Protein AF-A0A8T1QL41-F1 (afdb_monomer_lite)

Radius of gyration: 25.22 Å; chains: 1; bounding box: 54×26×66 Å

Secondary structure (DSSP, 8-state):
-----------TTTSTTS-SSHHHHHHS-SS--TTS-SS-HHHHHHHHHHHHHHHHHHHHHHHT-

Structure (mmCIF, N/CA/C/O backbone):
data_AF-A0A8T1QL41-F1
#
_entry.id   AF-A0A8T1QL41-F1
#
loop_
_atom_site.group_PDB
_atom_site.id
_atom_site.type_symbol
_atom_site.label_atom_id
_atom_site.label_alt_id
_atom_site.label_comp_id
_atom_site.label_asym_id
_atom_site.label_entity_id
_atom_site.label_seq_id
_atom_site.pdbx_PDB_ins_code
_atom_site.Cartn_x
_atom_site.Cartn_y
_atom_site.Cartn_z
_atom_site.occupancy
_atom_site.B_iso_or_equiv
_atom_site.auth_seq_id
_atom_site.auth_comp_id
_atom_site.auth_asym_id
_atom_site.auth_atom_id
_atom_site.pdbx_PDB_model_num
ATOM 1 N N . MET A 1 1 ? 38.868 12.728 -28.685 1.00 48.25 1 MET A N 1
ATOM 2 C CA . MET A 1 1 ? 37.942 13.833 -29.002 1.00 48.25 1 MET A CA 1
ATOM 3 C C . MET A 1 1 ? 36.701 13.174 -29.560 1.00 48.25 1 MET A C 1
ATOM 5 O O . MET A 1 1 ? 36.819 12.513 -30.579 1.00 48.25 1 MET A O 1
ATOM 9 N N . GLY A 1 2 ? 35.595 13.186 -28.814 1.00 53.31 2 GLY A N 1
ATOM 10 C CA . GLY A 1 2 ? 34.347 12.586 -29.284 1.00 53.31 2 GLY A CA 1
ATOM 11 C C . GLY A 1 2 ? 33.773 13.444 -30.403 1.00 53.31 2 GLY A C 1
ATOM 12 O O . GLY A 1 2 ? 33.654 14.656 -30.232 1.00 53.31 2 GLY A O 1
ATOM 13 N N . GLU A 1 3 ? 33.476 12.833 -31.544 1.00 54.94 3 GLU A N 1
ATOM 14 C CA . GLU A 1 3 ? 32.740 13.493 -32.614 1.00 54.94 3 GLU A CA 1
ATOM 15 C C . GLU A 1 3 ? 31.298 13.704 -32.146 1.00 54.94 3 GLU A C 1
ATOM 17 O O . GLU A 1 3 ? 30.528 12.759 -31.969 1.00 54.94 3 GLU A O 1
ATOM 22 N N . VAL A 1 4 ? 30.953 14.964 -31.889 1.00 61.59 4 VAL A N 1
ATOM 23 C CA . VAL A 1 4 ? 29.568 15.410 -31.752 1.00 61.59 4 VAL A CA 1
ATOM 24 C C . VAL A 1 4 ? 28.946 15.396 -33.145 1.00 61.59 4 VAL A C 1
ATOM 26 O O . VAL A 1 4 ? 29.208 16.277 -33.961 1.00 61.59 4 VAL A O 1
ATOM 29 N N . LEU A 1 5 ? 28.165 14.353 -33.429 1.00 65.62 5 LEU A N 1
ATOM 30 C CA . LEU A 1 5 ? 27.330 14.290 -34.626 1.00 65.62 5 LEU A CA 1
ATOM 31 C C . LEU A 1 5 ? 26.308 15.441 -34.596 1.00 65.62 5 LEU A C 1
ATOM 33 O O . LEU A 1 5 ? 25.721 15.697 -33.539 1.00 65.62 5 LEU A O 1
ATOM 37 N N . PRO A 1 6 ? 26.081 16.131 -35.727 1.00 53.03 6 PRO A N 1
ATOM 38 C CA . PRO A 1 6 ? 25.057 17.156 -35.812 1.00 53.03 6 PRO A CA 1
ATOM 39 C C . PRO A 1 6 ? 23.693 16.474 -35.690 1.00 53.03 6 PRO A C 1
ATOM 41 O O . PRO A 1 6 ? 23.403 15.507 -36.397 1.00 53.03 6 PRO A O 1
ATOM 44 N N . VAL A 1 7 ? 22.869 16.955 -34.761 1.00 57.75 7 VAL A N 1
ATOM 45 C CA . VAL A 1 7 ? 21.469 16.540 -34.650 1.00 57.75 7 VAL A CA 1
ATOM 46 C C . VAL A 1 7 ? 20.726 17.188 -35.817 1.00 57.75 7 VAL A C 1
ATOM 48 O O . VAL A 1 7 ? 20.254 18.318 -35.720 1.00 57.75 7 VAL A O 1
ATOM 51 N N . GLU A 1 8 ? 20.711 16.492 -36.954 1.00 52.00 8 GLU A N 1
ATOM 52 C CA . GLU A 1 8 ? 19.855 16.816 -38.091 1.00 52.00 8 GLU A CA 1
ATOM 53 C C . GLU A 1 8 ? 18.404 16.649 -37.629 1.00 52.00 8 GLU A C 1
ATOM 55 O O . GLU A 1 8 ? 18.013 15.577 -37.159 1.00 52.00 8 GLU A O 1
ATOM 60 N N . GLY A 1 9 ? 17.629 17.731 -37.713 1.00 54.56 9 GLY A N 1
ATOM 61 C CA . GLY A 1 9 ? 16.218 17.765 -37.351 1.00 54.56 9 GLY A CA 1
ATOM 62 C C . GLY A 1 9 ? 15.416 16.794 -38.208 1.00 54.56 9 GLY A C 1
ATOM 63 O O . GLY A 1 9 ? 14.977 17.135 -39.302 1.00 54.56 9 GLY A O 1
ATOM 64 N N . LYS A 1 10 ? 15.239 15.581 -37.696 1.00 43.03 10 LYS A N 1
ATOM 65 C CA . LYS A 1 10 ? 14.309 14.579 -38.199 1.00 43.03 10 LYS A CA 1
ATOM 66 C C . LYS A 1 10 ? 13.103 14.581 -37.256 1.00 43.03 10 LYS A C 1
ATOM 68 O O . LYS A 1 1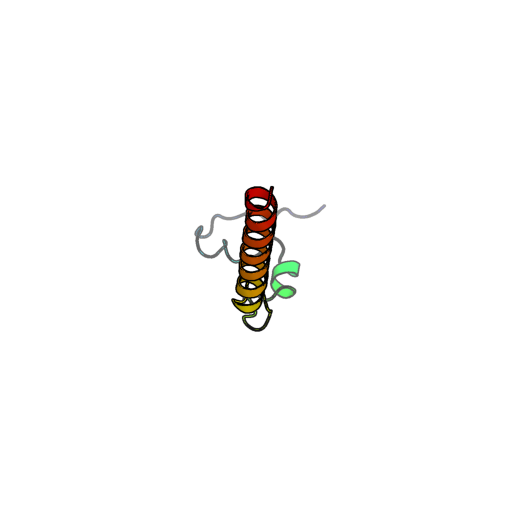0 ? 13.248 14.760 -36.049 1.00 43.03 10 LYS A O 1
ATOM 73 N N . ASP A 1 11 ? 11.927 14.528 -37.862 1.00 45.91 11 ASP A N 1
ATOM 74 C CA . ASP A 1 11 ? 10.621 14.907 -37.328 1.00 45.91 11 ASP A CA 1
ATOM 75 C C . ASP A 1 11 ? 10.421 14.590 -35.836 1.00 45.91 11 ASP A C 1
ATOM 77 O O . ASP A 1 11 ? 10.587 13.458 -35.383 1.00 45.91 11 ASP A O 1
ATOM 81 N N . THR A 1 12 ? 10.043 15.620 -35.074 1.00 51.88 12 THR A N 1
ATOM 82 C CA . THR A 1 12 ? 9.992 15.701 -33.598 1.00 51.88 12 THR A CA 1
ATOM 83 C C . THR A 1 12 ? 8.917 14.810 -32.948 1.00 51.88 12 THR A C 1
ATOM 85 O O . THR A 1 12 ? 8.384 15.147 -31.903 1.00 51.88 12 THR A O 1
ATOM 88 N N . SER A 1 13 ? 8.549 13.693 -33.575 1.00 53.12 13 SER A N 1
ATOM 89 C CA . SER A 1 13 ? 7.547 12.746 -33.066 1.00 53.12 13 SER A CA 1
ATOM 90 C C . SER A 1 13 ? 8.016 11.288 -33.042 1.00 53.12 13 SER A C 1
ATOM 92 O O . SER A 1 13 ? 7.460 10.515 -32.273 1.00 53.12 13 SER A O 1
ATOM 94 N N . GLU A 1 14 ? 9.060 10.910 -33.795 1.00 55.59 14 GLU A N 1
ATOM 95 C CA . GLU A 1 14 ? 9.646 9.553 -33.725 1.00 55.59 14 GLU A CA 1
ATOM 96 C C . GLU A 1 14 ? 10.827 9.454 -32.737 1.00 55.59 14 GLU A C 1
ATOM 98 O O . GLU A 1 14 ? 11.166 8.362 -32.294 1.00 55.59 14 GLU A O 1
ATOM 103 N N . PHE A 1 15 ? 11.434 10.583 -32.349 1.00 54.84 15 PHE A N 1
ATOM 104 C CA . PHE A 1 15 ? 12.582 10.618 -31.426 1.00 54.84 15 PHE A CA 1
ATOM 105 C C . PHE A 1 15 ? 12.216 10.653 -29.944 1.00 54.84 15 PHE A C 1
ATOM 107 O O . PHE A 1 15 ? 13.085 10.406 -29.114 1.00 54.84 15 PHE A O 1
ATOM 114 N N . ASP A 1 16 ? 10.970 10.975 -29.591 1.00 61.66 16 ASP A N 1
ATOM 115 C CA . ASP A 1 16 ? 10.584 11.100 -28.177 1.00 61.66 16 ASP A CA 1
ATOM 116 C C . ASP A 1 16 ? 10.594 9.748 -27.445 1.00 61.66 16 ASP A C 1
ATOM 118 O O . ASP A 1 16 ? 10.747 9.702 -26.225 1.00 61.66 16 ASP A O 1
ATOM 122 N N . GLU A 1 17 ? 10.490 8.638 -28.181 1.00 70.94 17 GLU A N 1
ATOM 123 C CA . GLU A 1 17 ? 10.575 7.291 -27.612 1.00 70.94 17 GLU A CA 1
ATOM 124 C C . GLU A 1 17 ? 11.984 6.690 -27.672 1.00 70.94 17 GLU A C 1
ATOM 126 O O . GLU A 1 17 ? 12.212 5.632 -27.089 1.00 70.94 17 GLU A O 1
ATOM 131 N N . GLU A 1 18 ? 12.948 7.304 -28.363 1.00 78.75 18 GLU A N 1
ATOM 132 C CA . GLU A 1 18 ? 14.329 6.813 -28.414 1.00 78.75 18 GLU A CA 1
ATOM 133 C C . GLU A 1 18 ? 15.175 7.474 -27.328 1.00 78.75 18 GLU A C 1
ATOM 135 O O . GLU A 1 18 ? 15.263 8.697 -27.208 1.00 78.75 18 GLU A O 1
ATOM 140 N N . CYS A 1 19 ? 15.849 6.656 -26.520 1.00 78.06 19 CYS A N 1
ATOM 141 C CA . CYS A 1 19 ? 16.739 7.203 -25.505 1.00 78.06 19 CYS A CA 1
ATOM 142 C C . CYS A 1 19 ? 17.914 7.945 -26.182 1.00 78.06 19 CYS A C 1
ATOM 144 O O . CYS A 1 19 ? 18.550 7.373 -27.072 1.00 78.06 19 CYS A O 1
ATOM 146 N N . PRO A 1 20 ? 18.323 9.142 -25.703 1.00 81.94 20 PRO A N 1
ATOM 147 C CA . PRO A 1 20 ? 19.456 9.900 -26.260 1.00 81.94 20 PRO A CA 1
ATOM 148 C C . PRO A 1 20 ? 20.785 9.123 -26.314 1.00 81.94 20 PRO A C 1
ATOM 150 O O . PRO A 1 20 ? 21.715 9.495 -27.027 1.00 81.94 20 PRO A O 1
ATOM 153 N N . ILE A 1 21 ? 20.892 8.038 -25.540 1.00 82.25 21 ILE A N 1
ATOM 154 C CA . ILE A 1 21 ? 22.036 7.130 -25.488 1.00 82.25 21 ILE A CA 1
ATOM 155 C C . ILE A 1 21 ? 21.595 5.752 -25.997 1.00 82.25 21 ILE A C 1
ATOM 157 O O . ILE A 1 21 ? 20.857 5.041 -25.314 1.00 82.25 21 ILE A O 1
ATOM 161 N N . LYS A 1 22 ? 22.141 5.318 -27.142 1.00 81.44 22 LYS A N 1
ATOM 162 C CA . LYS A 1 22 ? 21.805 4.030 -27.789 1.00 81.44 22 LYS A CA 1
ATOM 163 C C . LYS A 1 22 ? 21.987 2.802 -26.890 1.00 81.44 22 LYS A C 1
ATOM 165 O O . LYS A 1 22 ? 21.256 1.830 -27.012 1.00 81.44 22 LYS A O 1
ATOM 170 N N . GLN A 1 23 ? 22.952 2.834 -25.970 1.00 83.06 23 GLN A N 1
ATOM 171 C CA . GLN A 1 23 ? 23.172 1.736 -25.024 1.00 83.06 23 GLN A CA 1
ATOM 172 C C . GLN A 1 23 ? 21.993 1.552 -24.054 1.00 83.06 23 GLN A C 1
ATOM 174 O O . GLN A 1 23 ? 21.690 0.423 -23.677 1.00 83.06 23 GLN A O 1
ATOM 179 N N . VAL A 1 24 ? 21.326 2.640 -23.656 1.00 79.88 24 VAL A N 1
ATOM 180 C CA . VAL A 1 24 ? 20.170 2.589 -22.747 1.00 79.88 24 VAL A CA 1
ATOM 181 C C . VAL A 1 24 ? 18.963 2.011 -23.479 1.00 79.88 24 VAL A C 1
ATOM 183 O O . VAL A 1 24 ? 18.293 1.142 -22.933 1.00 79.88 24 VAL A O 1
ATOM 186 N N . ASP A 1 25 ? 18.784 2.397 -24.744 1.00 83.25 25 ASP A N 1
ATOM 187 C CA . ASP A 1 25 ? 17.723 1.893 -25.624 1.00 83.25 25 ASP A CA 1
ATOM 188 C C . ASP A 1 25 ? 17.778 0.371 -25.823 1.00 83.25 25 ASP A C 1
ATOM 190 O O . ASP A 1 25 ? 16.758 -0.308 -25.859 1.00 83.25 25 ASP A O 1
ATOM 194 N N . LEU A 1 26 ? 18.996 -0.174 -25.902 1.00 80.56 26 LEU A N 1
ATOM 195 C CA . LEU A 1 26 ? 19.235 -1.611 -26.057 1.00 80.56 26 LEU A CA 1
ATOM 196 C C . LEU A 1 26 ? 19.116 -2.398 -24.745 1.00 80.56 26 LEU A C 1
ATOM 198 O O . LEU A 1 26 ? 18.959 -3.616 -24.780 1.00 80.56 26 LEU A O 1
ATOM 202 N N . THR A 1 27 ? 19.252 -1.730 -23.597 1.00 82.19 27 THR A N 1
ATOM 203 C CA . THR A 1 27 ? 19.309 -2.394 -22.282 1.00 82.19 27 THR A CA 1
ATOM 204 C C . THR A 1 27 ? 17.971 -2.333 -21.548 1.00 82.19 27 THR A C 1
ATOM 206 O O . THR A 1 27 ? 17.661 -3.233 -20.769 1.00 82.19 27 THR A O 1
ATOM 209 N N . VAL A 1 28 ? 17.174 -1.289 -21.780 1.00 80.94 28 VAL A N 1
ATOM 210 C CA . VAL A 1 28 ? 15.873 -1.096 -21.138 1.00 80.94 28 VAL A CA 1
ATOM 211 C C . VAL A 1 28 ? 14.771 -1.396 -22.156 1.00 80.94 28 VAL A C 1
ATOM 213 O O . VAL A 1 28 ? 14.697 -0.716 -23.178 1.00 80.94 28 VAL A O 1
ATOM 216 N N . PRO A 1 29 ? 13.902 -2.391 -21.915 1.00 79.94 29 PRO A N 1
ATOM 217 C CA . PRO A 1 29 ? 12.756 -2.616 -22.784 1.00 79.94 29 PRO A CA 1
ATOM 218 C C . PRO A 1 29 ? 11.810 -1.404 -22.746 1.00 79.94 29 PRO A C 1
ATOM 220 O O . PRO A 1 29 ? 11.477 -0.909 -21.674 1.00 79.94 29 PRO A O 1
ATOM 223 N N . LYS A 1 30 ? 11.354 -0.952 -23.922 1.00 78.00 30 LYS A N 1
ATOM 224 C CA . LYS A 1 30 ? 10.406 0.173 -24.098 1.00 78.00 30 LYS A CA 1
ATOM 225 C C . LYS A 1 30 ? 9.008 -0.109 -23.539 1.00 78.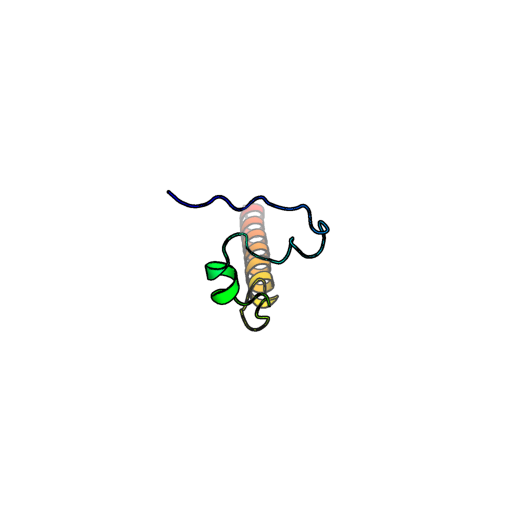00 30 LYS A C 1
ATOM 227 O O . LYS A 1 30 ? 8.208 0.800 -23.374 1.00 78.00 30 LYS A O 1
ATOM 232 N N . THR A 1 31 ? 8.691 -1.381 -23.319 1.00 80.81 31 THR A N 1
ATOM 233 C CA . THR A 1 31 ? 7.375 -1.826 -22.870 1.00 80.81 31 THR A CA 1
ATOM 234 C C . THR A 1 31 ? 7.336 -1.908 -21.353 1.00 80.81 31 THR A C 1
ATOM 236 O O . THR A 1 31 ? 8.113 -2.662 -20.763 1.00 80.81 31 THR A O 1
ATOM 239 N N . ASP A 1 32 ? 6.388 -1.209 -20.737 1.00 77.00 32 ASP A N 1
ATOM 240 C CA . ASP A 1 32 ? 6.085 -1.391 -19.321 1.00 77.00 32 ASP A CA 1
ATOM 241 C C . ASP A 1 32 ? 5.549 -2.807 -19.052 1.00 77.00 32 ASP A C 1
ATOM 243 O O . ASP A 1 32 ? 4.622 -3.291 -19.708 1.00 77.00 32 ASP A O 1
ATOM 247 N N . ASP A 1 33 ? 6.129 -3.484 -18.061 1.00 79.38 33 ASP A N 1
ATOM 248 C CA . ASP A 1 33 ? 5.694 -4.812 -17.637 1.00 79.38 33 ASP A CA 1
ATOM 249 C C . ASP A 1 33 ? 4.429 -4.697 -16.765 1.00 79.38 33 ASP A C 1
ATOM 251 O O . ASP A 1 33 ? 4.447 -4.140 -15.674 1.00 79.38 33 ASP A O 1
ATOM 255 N N . SER A 1 34 ? 3.296 -5.233 -17.221 1.00 74.31 34 SER A N 1
ATOM 256 C CA . SER A 1 34 ? 2.038 -5.202 -16.450 1.00 74.31 34 SER A CA 1
ATOM 257 C C . SER A 1 34 ? 1.957 -6.272 -15.350 1.00 74.31 34 SER A C 1
ATOM 259 O O . SER A 1 34 ? 0.957 -6.345 -14.632 1.00 74.31 34 SER A O 1
ATOM 261 N N . THR A 1 35 ? 2.976 -7.124 -15.209 1.00 77.81 35 THR A N 1
ATOM 262 C CA . THR A 1 35 ? 3.058 -8.131 -14.140 1.00 77.81 35 THR A CA 1
ATOM 263 C C . THR A 1 35 ? 3.703 -7.597 -12.865 1.00 77.81 35 THR A C 1
ATOM 265 O O . THR A 1 35 ? 3.505 -8.185 -11.796 1.00 77.81 35 THR A O 1
ATOM 268 N N . ILE A 1 36 ? 4.413 -6.462 -12.932 1.00 75.19 36 ILE A N 1
ATOM 269 C CA . ILE A 1 36 ? 4.933 -5.809 -11.730 1.00 75.19 36 ILE A CA 1
ATOM 270 C C . ILE A 1 36 ? 3.786 -5.153 -10.945 1.00 75.19 36 ILE A C 1
ATOM 272 O O . ILE A 1 36 ? 2.970 -4.423 -11.509 1.00 75.19 36 ILE A O 1
ATOM 276 N N . PRO A 1 37 ? 3.690 -5.381 -9.622 1.00 68.50 37 PRO A N 1
ATOM 277 C CA . PRO A 1 37 ? 2.595 -4.873 -8.807 1.00 68.50 37 PRO A CA 1
ATOM 278 C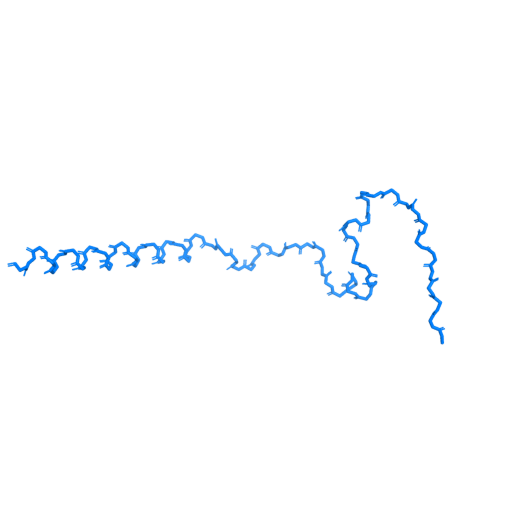 C . PRO A 1 37 ? 2.799 -3.390 -8.459 1.00 68.50 37 PRO A C 1
ATOM 280 O O . PRO A 1 37 ? 2.902 -3.020 -7.291 1.00 68.50 37 PRO A O 1
ATOM 283 N N . ALA A 1 38 ? 2.842 -2.518 -9.462 1.00 66.56 38 ALA A N 1
ATOM 284 C CA . ALA A 1 38 ? 2.759 -1.080 -9.260 1.00 66.56 38 ALA A CA 1
ATOM 285 C C . ALA A 1 38 ? 1.284 -0.706 -9.041 1.00 66.56 38 ALA A C 1
ATOM 287 O O . ALA A 1 38 ? 0.417 -1.080 -9.825 1.00 66.56 38 ALA A O 1
ATOM 288 N N . VAL A 1 39 ? 0.977 -0.007 -7.940 1.00 65.75 39 VAL A N 1
ATOM 289 C CA . VAL A 1 39 ? -0.356 0.577 -7.660 1.00 65.75 39 VAL A CA 1
ATOM 290 C C . VAL A 1 39 ? -1.554 -0.386 -7.761 1.00 65.75 39 VAL A C 1
ATOM 292 O O . VAL A 1 39 ? -2.671 0.009 -8.087 1.00 65.75 39 VAL A O 1
ATOM 295 N N . THR A 1 40 ? -1.376 -1.664 -7.411 1.00 73.81 40 THR A N 1
ATOM 296 C CA . THR A 1 40 ? -2.515 -2.594 -7.393 1.00 73.81 40 THR A CA 1
ATOM 297 C C . THR A 1 40 ? -3.550 -2.177 -6.343 1.00 73.81 40 THR A C 1
ATOM 299 O O . THR A 1 40 ? -3.216 -1.781 -5.224 1.00 73.81 40 THR A O 1
ATOM 302 N N . PHE A 1 41 ? -4.831 -2.334 -6.686 1.00 67.50 41 PHE A N 1
ATOM 303 C CA . PHE A 1 41 ? -5.990 -2.155 -5.802 1.00 67.50 41 PHE A CA 1
ATOM 304 C C . PHE A 1 41 ? -5.785 -2.755 -4.397 1.00 67.50 41 PHE A C 1
ATOM 306 O O . PHE A 1 41 ? -6.241 -2.198 -3.405 1.00 67.50 41 PHE A O 1
ATOM 313 N N . ARG A 1 42 ? -5.021 -3.852 -4.294 1.00 70.38 42 ARG A N 1
ATOM 314 C CA . ARG A 1 42 ? -4.673 -4.523 -3.033 1.00 70.38 42 ARG A CA 1
ATOM 315 C C . ARG A 1 42 ? -3.911 -3.621 -2.052 1.00 70.38 42 ARG A C 1
ATOM 317 O O . ARG A 1 42 ? -4.227 -3.639 -0.868 1.00 70.38 42 ARG A O 1
ATOM 324 N N . MET A 1 43 ? -2.955 -2.819 -2.525 1.00 79.69 43 MET A N 1
ATOM 325 C CA . MET A 1 43 ? -2.203 -1.866 -1.690 1.00 79.69 43 MET A CA 1
ATOM 326 C C . MET A 1 43 ? -3.105 -0.714 -1.225 1.00 79.69 43 MET A C 1
ATOM 328 O O . MET A 1 43 ? -3.110 -0.355 -0.048 1.00 79.69 43 MET A O 1
ATOM 332 N N . TRP A 1 44 ? -3.906 -0.162 -2.142 1.00 82.88 44 TRP A N 1
ATOM 333 C CA . TRP A 1 44 ? -4.797 0.965 -1.855 1.00 82.88 44 TRP A CA 1
ATOM 334 C C . TRP A 1 44 ? -5.913 0.600 -0.876 1.00 82.88 44 TRP A C 1
ATOM 336 O O . TRP A 1 44 ? -6.164 1.357 0.057 1.00 82.88 44 TRP A O 1
ATOM 346 N N . VAL A 1 45 ? -6.545 -0.567 -1.035 1.00 85.94 45 VAL A N 1
ATOM 347 C CA . VAL A 1 45 ? -7.599 -1.027 -0.119 1.00 85.94 45 VAL A CA 1
ATOM 348 C C . VAL A 1 45 ? -7.047 -1.188 1.289 1.00 85.94 45 VAL A C 1
ATOM 350 O O . VAL A 1 45 ? -7.608 -0.620 2.217 1.00 85.94 45 VAL A O 1
ATOM 353 N N . LEU A 1 46 ? -5.922 -1.886 1.461 1.00 87.19 46 LEU A N 1
ATOM 354 C CA . LEU A 1 46 ? -5.342 -2.086 2.790 1.00 87.19 46 LEU A CA 1
ATOM 355 C C . LEU A 1 46 ? -4.935 -0.755 3.445 1.00 87.19 46 LEU A C 1
ATOM 357 O O . LEU A 1 46 ? -5.220 -0.551 4.625 1.00 87.19 46 LEU A O 1
ATOM 361 N N . GLY A 1 47 ? -4.340 0.170 2.684 1.00 88.88 47 GLY A N 1
ATOM 362 C CA . GLY A 1 47 ? -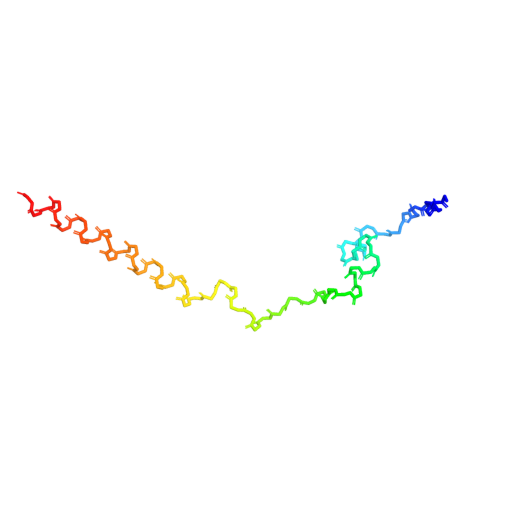3.950 1.495 3.179 1.00 88.88 47 GLY A CA 1
ATOM 363 C C . GLY A 1 47 ? -5.139 2.383 3.557 1.00 88.88 47 GLY A C 1
ATOM 364 O O . GLY A 1 47 ? -5.173 2.942 4.653 1.00 88.88 47 GLY A O 1
ATOM 365 N N . VAL A 1 48 ? -6.151 2.481 2.689 1.00 91.75 48 VAL A N 1
ATOM 366 C CA . VAL A 1 48 ? -7.367 3.269 2.954 1.00 91.75 48 VAL A CA 1
ATOM 367 C C . VAL A 1 48 ? -8.159 2.665 4.107 1.00 91.75 48 VAL A C 1
ATOM 369 O O . VAL A 1 48 ? -8.570 3.395 5.006 1.00 91.75 48 VAL A O 1
ATOM 372 N N . THR A 1 49 ? -8.328 1.341 4.141 1.00 92.62 49 THR A N 1
ATOM 373 C CA . THR A 1 49 ? -9.007 0.655 5.245 1.00 92.62 49 THR A CA 1
ATOM 374 C C . THR A 1 49 ? -8.288 0.896 6.572 1.00 92.62 49 THR A C 1
ATOM 376 O O . THR A 1 49 ? -8.949 1.227 7.555 1.00 92.62 49 THR A O 1
ATOM 379 N N . ALA A 1 50 ? -6.953 0.816 6.612 1.00 93.75 50 ALA A N 1
ATOM 380 C CA . ALA A 1 50 ? -6.186 1.132 7.817 1.00 93.75 50 ALA A CA 1
ATOM 381 C C . ALA A 1 50 ? -6.388 2.592 8.264 1.00 93.75 50 ALA A C 1
ATOM 383 O O . ALA A 1 50 ? -6.643 2.840 9.443 1.00 93.75 50 ALA A O 1
ATOM 384 N N . CYS A 1 51 ? 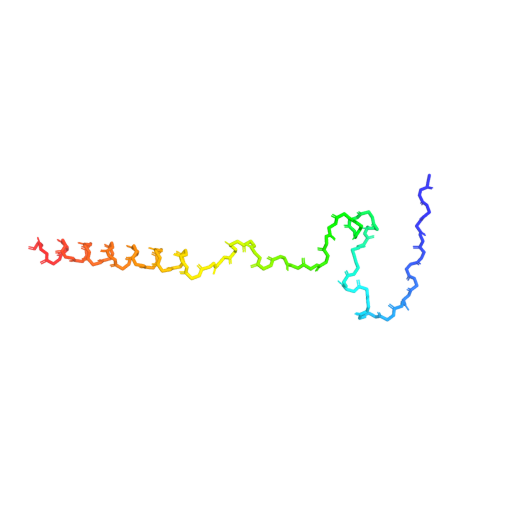-6.357 3.550 7.331 1.00 92.69 51 CYS A N 1
ATOM 385 C CA . CYS A 1 51 ? -6.635 4.962 7.616 1.00 92.69 51 CYS A CA 1
ATOM 386 C C . CYS A 1 51 ? -8.042 5.190 8.191 1.00 92.69 51 CYS A C 1
ATOM 388 O O . CYS A 1 51 ? -8.194 5.917 9.173 1.00 92.69 51 CYS A O 1
ATOM 390 N N . VAL A 1 52 ? -9.068 4.555 7.618 1.00 94.81 52 VAL A N 1
ATOM 391 C CA . VAL A 1 52 ? -10.459 4.672 8.089 1.00 94.81 52 VAL A CA 1
ATOM 392 C C . VAL A 1 52 ? -10.613 4.096 9.497 1.00 94.81 52 VAL A C 1
ATOM 394 O O . VAL A 1 52 ? -11.193 4.751 10.362 1.00 94.81 52 VAL A O 1
ATOM 397 N N . ILE A 1 53 ? -10.058 2.907 9.756 1.00 94.62 53 ILE A N 1
ATOM 398 C CA . ILE A 1 53 ? -10.124 2.262 11.077 1.00 94.62 53 ILE A CA 1
ATOM 399 C C . ILE A 1 53 ? -9.434 3.129 12.133 1.00 94.62 53 ILE A C 1
ATOM 401 O O . ILE A 1 53 ? -10.003 3.368 13.196 1.00 94.62 53 ILE A O 1
ATOM 405 N N . LEU A 1 54 ? -8.231 3.632 11.846 1.00 92.38 54 LEU A N 1
ATOM 406 C CA . LEU A 1 54 ? -7.489 4.482 12.779 1.00 92.38 54 LEU A CA 1
ATOM 407 C C . LEU A 1 54 ? -8.219 5.801 13.058 1.00 92.38 54 LEU A C 1
ATOM 409 O O . LEU A 1 54 ? -8.297 6.215 14.214 1.00 92.38 54 LEU A O 1
ATOM 413 N N . SER A 1 55 ? -8.803 6.430 12.032 1.00 93.06 55 SER A N 1
ATOM 414 C CA . SER A 1 55 ? -9.631 7.630 12.197 1.00 93.06 55 SER A CA 1
ATOM 415 C C . SER A 1 55 ? -10.833 7.362 13.107 1.00 93.06 55 SER A C 1
ATOM 417 O O . SER A 1 55 ? -11.061 8.110 14.059 1.00 93.06 55 SER A O 1
ATOM 419 N N . PHE A 1 56 ? -11.539 6.248 12.889 1.00 91.75 56 PHE A N 1
ATOM 420 C CA . PHE A 1 56 ? -12.690 5.848 13.696 1.00 91.75 56 PHE A CA 1
ATOM 421 C C . PHE A 1 56 ? -12.317 5.562 15.155 1.00 91.75 56 PHE A C 1
ATOM 423 O O . PHE A 1 56 ? -12.970 6.053 16.071 1.00 91.75 56 PHE A O 1
ATOM 430 N N . VAL A 1 57 ? -11.246 4.801 15.392 1.00 92.62 57 VAL A N 1
ATOM 431 C CA . VAL A 1 57 ? -10.755 4.494 16.746 1.00 92.62 57 VAL A CA 1
ATOM 432 C C . VAL A 1 57 ? -10.340 5.774 17.476 1.00 92.62 57 VAL A C 1
ATOM 434 O O . VAL A 1 57 ? -10.676 5.958 18.646 1.00 92.62 57 VAL A O 1
ATOM 437 N N . ASN A 1 58 ? -9.666 6.689 16.778 1.00 87.12 58 ASN A N 1
ATOM 438 C CA . ASN A 1 58 ? -9.295 7.987 17.327 1.00 87.12 58 ASN A CA 1
ATOM 439 C C . ASN A 1 58 ? -10.531 8.831 17.689 1.00 87.12 58 ASN A C 1
ATOM 441 O O . ASN A 1 58 ? -10.617 9.347 18.801 1.00 87.12 58 ASN A O 1
ATOM 445 N N . GLN A 1 59 ? -11.526 8.916 16.798 1.00 87.06 59 GLN A N 1
ATOM 446 C CA . GLN A 1 59 ? -12.803 9.583 17.080 1.00 87.06 59 GLN A CA 1
ATOM 447 C C . GLN A 1 59 ? -13.535 8.938 18.263 1.00 87.06 59 GLN A C 1
ATOM 449 O O . GLN A 1 59 ? -14.028 9.646 19.136 1.00 87.06 59 GLN A O 1
ATOM 454 N N . PHE A 1 60 ? -13.570 7.607 18.338 1.00 85.75 60 PHE A N 1
ATOM 455 C CA . PHE A 1 60 ? -14.235 6.866 19.408 1.00 85.75 60 PHE A CA 1
ATOM 456 C C . PHE A 1 60 ? -13.646 7.173 20.786 1.00 85.75 60 PHE A C 1
ATOM 458 O O . PHE A 1 60 ? -14.393 7.345 21.743 1.00 85.75 60 PHE A O 1
ATOM 465 N N . PHE A 1 61 ? -12.322 7.282 20.913 1.00 81.06 61 PHE A N 1
ATOM 466 C CA . PHE A 1 61 ? -11.705 7.676 22.182 1.00 81.06 61 PHE A CA 1
ATOM 467 C C . PHE A 1 61 ? -11.898 9.159 22.505 1.00 81.06 61 PHE A C 1
ATOM 469 O O . PHE A 1 61 ? -11.954 9.511 23.680 1.00 81.06 61 PHE A O 1
ATOM 476 N N . TRP A 1 62 ? -12.042 10.014 21.491 1.00 78.94 62 TRP A N 1
ATOM 477 C CA . TRP A 1 62 ? -12.292 11.442 21.685 1.00 78.94 62 TRP A CA 1
ATOM 478 C C . TRP A 1 62 ? -13.723 11.726 22.149 1.00 78.94 62 TRP A C 1
ATOM 480 O O . TRP A 1 62 ? -13.922 12.526 23.056 1.00 78.94 62 TRP A O 1
ATOM 490 N N . TYR A 1 63 ? -14.701 11.006 21.593 1.00 79.81 63 TYR A N 1
ATOM 491 C CA . TYR A 1 63 ? -16.093 11.021 22.055 1.00 79.81 63 TYR A CA 1
ATOM 492 C C . TYR A 1 63 ? -16.312 10.246 23.361 1.00 79.81 63 TYR A C 1
ATOM 494 O O . TYR A 1 63 ? -17.359 10.390 23.984 1.00 79.81 63 TYR A O 1
ATOM 502 N N . ARG A 1 64 ? -15.357 9.397 23.764 1.00 70.88 64 ARG A N 1
ATOM 503 C CA . ARG A 1 64 ? -15.387 8.621 25.016 1.00 70.88 64 ARG A CA 1
ATOM 504 C C . ARG A 1 64 ? -14.473 9.223 26.088 1.00 70.88 64 ARG A C 1
ATOM 506 O O . ARG A 1 64 ? -13.867 8.504 26.887 1.00 70.88 64 ARG A O 1
ATOM 513 N N . LYS A 1 65 ? -14.400 10.548 26.090 1.00 58.41 65 LYS A N 1
ATOM 514 C CA . LYS A 1 65 ? -14.243 11.381 27.277 1.00 58.41 65 LYS A CA 1
ATOM 515 C C . LYS A 1 65 ? -15.550 12.149 27.448 1.00 58.41 65 LYS A C 1
ATOM 517 O O . LYS A 1 65 ? -15.925 12.369 28.616 1.00 58.41 65 LYS A O 1
#

pLDDT: mean 74.6, std 14.04, range [43.03, 94.81]

Foldsee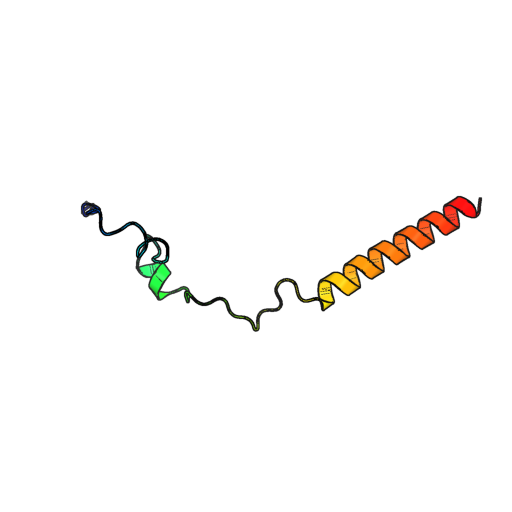k 3Di:
DDDPDDPDDDPPPPCVQPDPDNVCNVVDDSDDDPPPPDPDPVVVCVVVVVVVVVVVVVVVVVVVD

Organism: Carya illinoinensis (NCBI:txid32201)

Sequence (65 aa):
MGEVLPVEGKDTSEFDEECPIKQVDLTVPKTDDSTIPAVTFRMWVLGVTACVILSFVNQFFWYRK

InterPro domains:
  IPR004648 Tetrapeptide transporter, OPT1/isp4 [PTHR22601] (12-65)